Protein AF-A0A9Q5QXA9-F1 (afdb_monomer)

InterPro domains:
  IPR038717 Tc1-like transposase, DDE domain [PF13358] (40-82)

Sequence (118 aa):
MQQCSIQADLDMLELSPAGGEIDLKYLDESGFCIKLWSKWESQNLYVFFLPKYCSEMNPIELEWKHLKKDELSGKMFEDELELAYAVMDGVNARGKRNKHSTEHMKFNNSCLSQPFVT

Mean predicted aligned error: 14.98 Å

Solvent-accessible surface area (backbone atoms only — not comparable to full-atom values): 8124 Å² total; per-residue (Å²): 144,84,77,77,65,68,63,63,61,59,66,72,65,79,73,82,74,99,59,98,75,78,80,91,69,83,92,56,95,81,61,75,64,65,77,49,44,67,61,35,47,76,69,76,46,83,88,82,85,73,64,89,92,46,60,87,76,40,69,64,58,57,52,53,52,47,45,48,62,76,57,46,58,92,66,85,66,95,48,70,67,56,44,50,51,50,51,53,50,32,53,46,54,51,22,58,75,71,74,43,90,75,80,88,82,80,82,81,79,83,73,84,76,72,80,86,82,129

pLDDT: mean 70.71, std 20.97, range [36.5, 95.06]

Foldseek 3Di:
DPPPPVVVVVVVPPDDDPDPADPPDDPDPPCPCPVCVVVQVVVVHDDDDDPPPVVVPVVVVVVVVCLCPPQVPPDDDPDPVRVVVSSVVSVVVVCVVVVHDDDDDDRDPPPPDDDPDD

Organism: NCBI:txid1170768

Secondary structure (DSSP, 8-state):
--SSSHHHHHGGG---------------TT-TTHHHHHHHHHTT--PPPPPTT-GGG-HHHHHHHHIIIIISTT---SSHHHHHHHHHHHHHHHHHHTT------PPP-TT-------

Structure (mmCIF, N/CA/C/O backbone):
data_AF-A0A9Q5QXA9-F1
#
_entry.id   AF-A0A9Q5QXA9-F1
#
loop_
_atom_site.group_PDB
_atom_site.id
_atom_site.type_symbol
_atom_site.label_atom_id
_atom_site.label_alt_id
_atom_site.label_comp_id
_atom_site.label_asym_id
_atom_site.label_entity_id
_atom_site.label_seq_id
_atom_site.pdbx_PDB_ins_code
_atom_site.Cartn_x
_atom_site.Cartn_y
_atom_site.Cartn_z
_atom_site.occupancy
_atom_site.B_iso_or_equiv
_atom_site.auth_seq_id
_atom_site.auth_comp_id
_atom_site.auth_asym_id
_atom_site.auth_atom_id
_atom_site.pdbx_PDB_model_num
ATOM 1 N N . MET A 1 1 ? -12.824 12.290 51.352 1.00 45.56 1 MET A N 1
ATOM 2 C CA . MET A 1 1 ? -11.590 12.820 50.731 1.00 45.56 1 MET A CA 1
ATOM 3 C C . MET A 1 1 ? -11.181 11.980 49.518 1.00 45.56 1 MET A C 1
ATOM 5 O O . MET A 1 1 ? -10.172 11.303 49.592 1.00 45.56 1 MET A O 1
ATOM 9 N N . GLN A 1 2 ? -11.938 12.006 48.414 1.00 40.84 2 GLN A N 1
ATOM 10 C CA . GLN A 1 2 ? -11.487 11.487 47.103 1.00 40.84 2 GLN A CA 1
ATOM 11 C C . GLN A 1 2 ? -12.216 12.217 45.952 1.00 40.84 2 GLN A C 1
ATOM 13 O O . GLN A 1 2 ? -12.761 11.601 45.050 1.00 40.84 2 GLN A O 1
ATOM 18 N N . GLN A 1 3 ? -12.280 13.552 46.008 1.00 42.97 3 GLN A N 1
ATOM 19 C CA . GLN A 1 3 ? -12.712 14.390 44.872 1.00 42.97 3 GLN A CA 1
ATOM 20 C C . GLN A 1 3 ? -11.570 15.258 44.312 1.00 42.97 3 GLN A C 1
ATOM 22 O O . GLN A 1 3 ? -11.775 15.986 43.353 1.00 42.97 3 GLN A O 1
ATOM 27 N N . CYS A 1 4 ? -10.355 15.155 44.867 1.00 46.62 4 CYS A N 1
ATOM 28 C CA . CYS A 1 4 ? -9.217 16.001 44.482 1.00 46.62 4 CYS A CA 1
ATOM 29 C C . CYS A 1 4 ? -8.274 15.368 43.438 1.00 46.62 4 CYS A C 1
ATOM 31 O O . CYS A 1 4 ? -7.298 16.002 43.063 1.00 46.62 4 CYS A O 1
ATOM 33 N N . SER A 1 5 ? -8.529 14.138 42.971 1.00 42.84 5 SER A N 1
ATOM 34 C CA . SER A 1 5 ? -7.653 13.491 41.973 1.00 42.84 5 SER A CA 1
ATOM 35 C C . SER A 1 5 ? -8.162 13.584 40.537 1.00 42.84 5 SER A C 1
ATOM 37 O O . SER A 1 5 ? -7.351 13.550 39.630 1.00 42.84 5 SER A O 1
ATOM 39 N N . ILE A 1 6 ? -9.464 13.781 40.308 1.00 44.25 6 ILE A N 1
ATOM 40 C CA . ILE A 1 6 ? -10.023 13.804 38.940 1.00 44.25 6 ILE A CA 1
ATOM 41 C C . ILE A 1 6 ? -9.738 15.147 38.239 1.00 44.25 6 ILE A C 1
ATOM 43 O O . ILE A 1 6 ? -9.655 15.214 37.019 1.00 44.25 6 ILE A O 1
ATOM 47 N N . GLN A 1 7 ? -9.548 16.228 39.004 1.00 40.81 7 GLN A N 1
ATOM 48 C CA . GLN A 1 7 ? -9.340 17.564 38.440 1.00 40.81 7 GLN A CA 1
ATOM 49 C C . GLN A 1 7 ? -7.895 17.804 37.974 1.00 40.81 7 GLN A C 1
ATOM 51 O O . GLN A 1 7 ? -7.689 18.578 37.049 1.00 40.81 7 GLN A O 1
ATOM 56 N N . ALA A 1 8 ? -6.912 17.104 38.551 1.00 43.22 8 ALA A N 1
ATOM 57 C CA . ALA A 1 8 ? -5.519 17.182 38.106 1.00 43.22 8 ALA A CA 1
ATOM 58 C C . ALA A 1 8 ? -5.270 16.393 36.804 1.00 43.22 8 ALA A C 1
ATOM 60 O O . ALA A 1 8 ? -4.366 16.733 36.047 1.00 43.22 8 ALA A O 1
ATOM 61 N N . ASP A 1 9 ? -6.109 15.393 36.512 1.00 43.06 9 ASP A N 1
ATOM 62 C CA . ASP A 1 9 ? -6.070 14.637 35.253 1.00 43.06 9 ASP A CA 1
ATOM 63 C C . ASP A 1 9 ? -6.644 15.444 34.069 1.00 43.06 9 ASP A C 1
ATOM 65 O O . ASP A 1 9 ? -6.298 15.186 32.918 1.00 43.06 9 ASP A O 1
ATOM 69 N N . LEU A 1 10 ? -7.486 16.452 34.338 1.00 46.44 10 LEU A N 1
ATOM 70 C CA . LEU A 1 10 ? -8.039 17.353 33.317 1.00 46.44 10 LEU A CA 1
ATOM 71 C C . LEU A 1 10 ? -7.037 18.416 32.850 1.00 46.44 10 LEU A C 1
ATOM 73 O O . LEU A 1 10 ? -7.083 18.820 31.691 1.00 46.44 10 LEU A O 1
ATOM 77 N N . ASP A 1 11 ? -6.098 18.811 33.709 1.00 41.22 11 ASP A N 1
ATOM 78 C CA . ASP A 1 11 ? -5.060 19.791 33.366 1.00 41.22 11 ASP A CA 1
ATOM 79 C C . ASP A 1 11 ? -3.865 19.139 32.636 1.00 41.22 11 ASP A C 1
ATOM 81 O O . ASP A 1 11 ? -3.022 19.825 32.063 1.00 41.22 11 ASP A O 1
ATOM 85 N N . MET A 1 12 ? -3.832 17.801 32.554 1.00 38.94 12 MET A N 1
ATOM 86 C CA . MET A 1 12 ? -2.915 17.032 31.698 1.00 38.94 12 MET A CA 1
ATOM 87 C C . MET A 1 12 ? -3.465 16.827 30.268 1.00 38.94 12 MET A C 1
ATOM 89 O O . MET A 1 12 ? -3.046 15.918 29.553 1.00 38.94 12 MET A O 1
ATOM 93 N N . LEU A 1 13 ? -4.430 17.648 29.842 1.00 44.34 13 LEU A N 1
ATOM 94 C CA . LEU A 1 13 ? -4.955 17.681 28.470 1.00 44.34 13 LEU A CA 1
ATOM 95 C C . LEU A 1 13 ? -4.505 18.920 27.681 1.00 44.34 13 LEU A C 1
ATOM 97 O O . LEU A 1 13 ? -4.820 19.038 26.497 1.00 44.34 13 LEU A O 1
ATOM 101 N N . GLU A 1 14 ? -3.709 19.811 28.276 1.00 50.09 14 GLU A N 1
ATOM 102 C CA . GLU A 1 14 ? -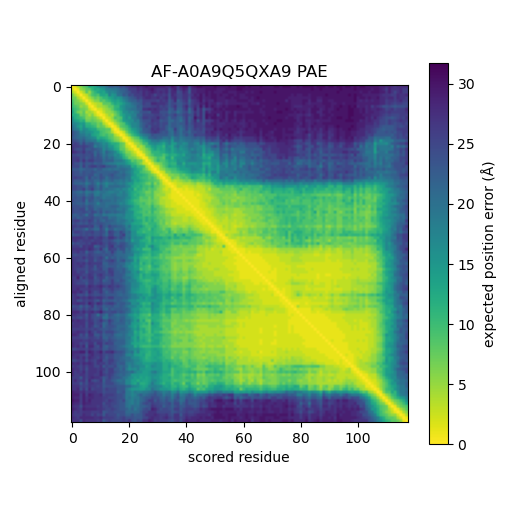3.004 20.854 27.533 1.00 50.09 14 GLU A CA 1
ATOM 103 C C . GLU A 1 14 ? -1.616 20.364 27.130 1.00 50.09 14 GLU A C 1
ATOM 105 O O . GLU A 1 14 ? -0.640 20.562 27.841 1.00 50.09 14 GLU A O 1
ATOM 110 N N . LEU A 1 15 ? -1.551 19.685 25.985 1.00 42.06 15 LEU A N 1
ATOM 111 C CA . LEU A 1 15 ? -0.491 19.809 24.978 1.00 42.06 15 LEU A CA 1
ATOM 112 C C . LEU A 1 15 ? -0.842 18.857 23.831 1.00 42.06 15 LEU A C 1
ATOM 114 O O . LEU A 1 15 ? -0.413 17.708 23.762 1.00 42.06 15 LEU A O 1
ATOM 118 N N . SER A 1 16 ? -1.664 19.364 22.917 1.00 42.44 16 SER A N 1
ATOM 119 C CA . SER A 1 16 ? -1.766 18.823 21.565 1.00 42.44 16 SER A CA 1
ATOM 120 C C . SER A 1 16 ? -0.385 18.845 20.904 1.00 42.44 16 SER A C 1
ATOM 122 O O . SER A 1 16 ? 0.291 19.876 20.936 1.00 42.44 16 SER A O 1
ATOM 124 N N . PRO A 1 17 ? -0.018 17.786 20.175 1.00 43.38 17 PRO A N 1
ATOM 125 C CA . PRO A 1 17 ? 0.575 17.989 18.877 1.00 43.38 17 PRO A CA 1
ATOM 126 C C . PRO A 1 17 ? -0.449 17.571 17.830 1.00 43.38 17 PRO A C 1
ATOM 128 O O . PRO A 1 17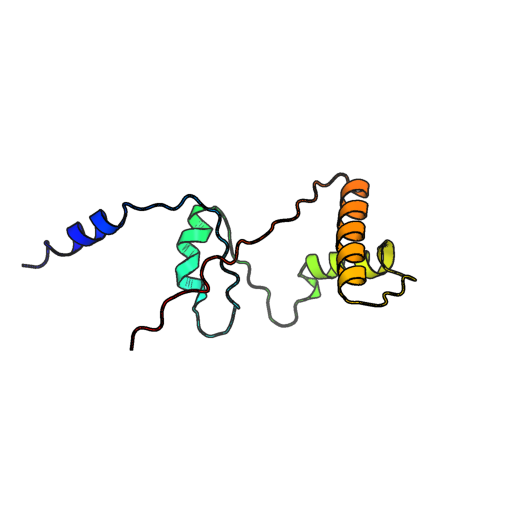 ? -0.766 16.395 17.642 1.00 43.38 17 PRO A O 1
ATOM 131 N N . ALA A 1 18 ? -0.928 18.586 17.116 1.00 44.97 18 ALA A N 1
ATOM 132 C CA . ALA A 1 18 ? -1.607 18.505 15.836 1.00 44.97 18 ALA A CA 1
ATOM 133 C C . ALA A 1 18 ? -0.645 17.983 14.751 1.00 44.97 18 ALA A C 1
ATOM 135 O O . ALA A 1 18 ? -0.300 18.682 13.802 1.00 44.97 18 ALA A O 1
ATOM 136 N N . GLY A 1 19 ? -0.182 16.747 14.910 1.00 45.22 19 GLY A N 1
ATOM 137 C CA . GLY A 1 19 ? 0.566 16.006 13.909 1.00 45.22 19 GLY A CA 1
ATOM 138 C C . GLY A 1 19 ? -0.143 14.683 13.686 1.00 45.22 19 GLY A C 1
ATOM 139 O O . GLY A 1 19 ? -0.306 13.909 14.627 1.00 45.22 19 GLY A O 1
ATOM 140 N N . GLY A 1 20 ? -0.600 14.437 12.458 1.00 48.91 20 GLY A N 1
ATOM 141 C CA . GLY A 1 20 ? -1.143 13.153 12.009 1.00 48.91 20 GLY A CA 1
ATOM 142 C C . GLY A 1 20 ? -0.075 12.059 12.037 1.00 48.91 20 GLY A C 1
ATOM 143 O O . GLY A 1 20 ? 0.402 11.609 11.004 1.00 48.91 20 GLY A O 1
ATOM 144 N N . GLU A 1 21 ? 0.332 11.674 13.240 1.00 42.72 21 GLU A N 1
ATOM 145 C CA . GLU A 1 21 ? 1.289 10.622 13.533 1.00 42.72 21 GLU A CA 1
ATOM 146 C C . GLU A 1 21 ? 0.531 9.295 13.629 1.00 42.72 21 GLU A C 1
ATOM 148 O O . GLU A 1 21 ? -0.257 9.071 14.563 1.00 42.72 21 GLU A O 1
ATOM 153 N N . ILE A 1 22 ? 0.743 8.442 12.625 1.00 45.19 22 ILE A N 1
ATOM 154 C CA . ILE A 1 22 ? 0.315 7.044 12.618 1.00 45.19 22 ILE A CA 1
ATOM 155 C C . ILE A 1 22 ? 1.499 6.215 13.112 1.00 45.19 22 ILE A C 1
ATOM 157 O O . 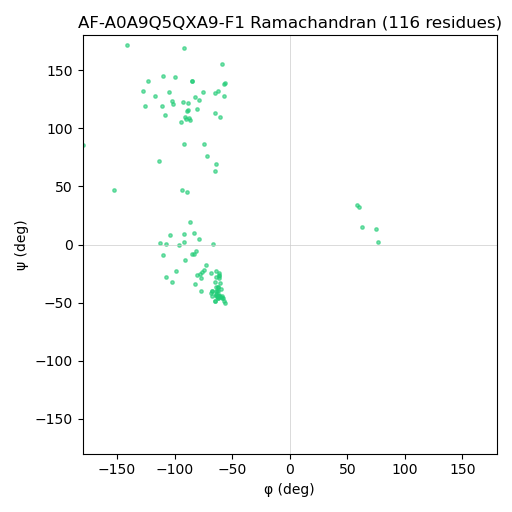ILE A 1 22 ? 2.470 6.001 12.391 1.00 45.19 22 ILE A O 1
ATOM 161 N N . ASP A 1 23 ? 1.399 5.748 14.352 1.00 44.53 23 ASP A N 1
ATOM 162 C CA . ASP A 1 23 ? 2.266 4.707 14.892 1.00 44.53 23 ASP A CA 1
ATOM 163 C C . ASP A 1 23 ? 2.014 3.395 14.128 1.00 44.53 23 ASP A C 1
ATOM 165 O O . ASP A 1 23 ? 0.945 2.790 14.261 1.00 44.53 23 ASP A O 1
ATOM 169 N N . LEU A 1 24 ? 2.997 2.912 13.364 1.00 41.72 24 LEU A N 1
ATOM 170 C CA . LEU A 1 24 ? 2.994 1.543 12.838 1.00 41.72 24 LEU A CA 1
ATOM 171 C C . LEU A 1 24 ? 3.316 0.573 13.981 1.00 41.72 24 LEU A C 1
ATOM 173 O O . LEU A 1 24 ? 4.466 0.220 14.235 1.00 41.72 24 LEU A O 1
ATOM 177 N N . LYS A 1 25 ? 2.272 0.170 14.704 1.00 46.16 25 LYS A N 1
ATOM 178 C CA . LYS A 1 25 ? 2.331 -0.854 15.750 1.00 46.16 25 LYS A CA 1
ATOM 179 C C . LYS A 1 25 ? 1.763 -2.158 15.200 1.00 46.16 25 LYS A C 1
ATOM 181 O O . LYS A 1 25 ? 0.639 -2.185 14.704 1.00 46.16 25 LYS A O 1
ATOM 186 N N . TYR A 1 26 ? 2.570 -3.217 15.252 1.00 41.44 26 TYR A N 1
ATOM 187 C CA . TYR A 1 26 ? 2.178 -4.557 14.824 1.00 41.44 26 TYR A CA 1
ATOM 188 C C . TYR A 1 26 ? 0.932 -5.001 15.603 1.00 41.44 26 TYR A C 1
ATOM 190 O O . TYR A 1 26 ? 0.904 -4.931 16.830 1.00 41.44 26 TYR A O 1
ATOM 198 N N . LEU A 1 27 ? -0.096 -5.440 14.874 1.00 46.81 27 LEU A N 1
ATOM 199 C CA . LEU A 1 27 ? -1.273 -6.119 15.416 1.00 46.81 27 LEU A CA 1
ATOM 200 C C . LEU A 1 27 ? -0.851 -7.531 15.845 1.00 46.81 27 LEU A C 1
ATOM 202 O O . LEU A 1 27 ? -1.073 -8.496 15.118 1.00 46.81 27 LEU A O 1
ATOM 206 N N . ASP A 1 28 ? -0.171 -7.649 16.980 1.00 52.25 28 ASP A N 1
ATOM 207 C CA . ASP A 1 28 ? 0.043 -8.938 17.627 1.00 52.25 28 ASP A CA 1
ATOM 208 C C . ASP A 1 28 ? -1.072 -9.219 18.650 1.00 52.25 28 ASP A C 1
ATOM 210 O O . ASP A 1 28 ? -1.901 -8.367 18.985 1.00 52.25 28 ASP A O 1
ATOM 214 N N . GLU A 1 29 ? -1.115 -10.454 19.146 1.00 52.31 29 GLU A N 1
ATOM 215 C CA . GLU A 1 29 ? -2.119 -10.908 20.116 1.00 52.31 29 GLU A CA 1
ATOM 216 C C . GLU A 1 29 ? -1.990 -10.207 21.491 1.00 52.31 29 GLU A C 1
ATOM 218 O O . GLU A 1 29 ? -2.783 -10.473 22.392 1.00 52.31 29 GLU A O 1
ATOM 223 N N . SER A 1 30 ? -1.025 -9.290 21.670 1.00 55.69 30 SER A N 1
ATOM 224 C CA . SER A 1 30 ? -0.705 -8.657 22.959 1.00 55.69 30 SER A CA 1
ATOM 225 C C . SER A 1 30 ? -1.617 -7.480 23.342 1.00 55.69 30 SER A C 1
ATOM 227 O O . SER A 1 30 ? -1.523 -6.959 24.454 1.00 55.69 30 SER A O 1
ATOM 229 N N . GLY A 1 31 ? -2.535 -7.056 22.463 1.00 52.28 31 GLY A N 1
ATOM 230 C CA . GLY A 1 31 ? -3.562 -6.056 22.794 1.00 52.28 31 GLY A CA 1
ATOM 231 C C . GLY A 1 31 ? -3.057 -4.608 22.895 1.00 52.28 31 GLY A C 1
ATOM 232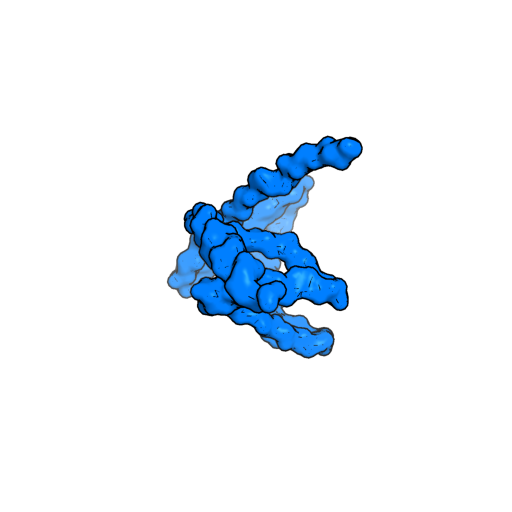 O O . GLY A 1 31 ? -3.782 -3.729 23.366 1.00 52.28 31 GLY A O 1
ATOM 233 N N . PHE A 1 32 ? -1.841 -4.319 22.421 1.00 52.12 32 PHE A N 1
ATOM 234 C CA . PHE A 1 32 ? -1.231 -2.984 22.479 1.00 52.12 32 PHE A CA 1
ATOM 235 C C . PHE A 1 32 ? -2.016 -1.904 21.700 1.00 52.12 32 PHE A C 1
ATOM 237 O O . PHE A 1 32 ? -1.978 -0.722 22.053 1.00 52.12 32 PHE A O 1
ATOM 244 N N . CYS A 1 33 ? -2.800 -2.297 20.689 1.00 53.94 33 CYS A N 1
ATOM 245 C CA . CYS A 1 33 ? -3.558 -1.390 19.819 1.00 53.94 33 CYS A CA 1
ATOM 246 C C . CYS A 1 33 ? -4.790 -0.739 20.478 1.00 53.94 33 CYS A C 1
ATOM 248 O O . CYS A 1 33 ? -5.253 0.291 19.992 1.00 53.94 33 CYS A O 1
ATOM 250 N N . ILE A 1 34 ? -5.293 -1.267 21.603 1.00 59.31 34 ILE A N 1
ATOM 251 C CA . ILE A 1 34 ? -6.512 -0.750 22.262 1.00 59.31 34 ILE A CA 1
ATOM 252 C C . ILE A 1 34 ? -6.338 0.716 22.688 1.00 59.31 34 ILE A C 1
ATOM 254 O O . ILE A 1 34 ? -7.275 1.506 22.617 1.00 59.31 34 ILE A O 1
ATOM 258 N N . LYS A 1 35 ? -5.118 1.111 23.073 1.00 64.81 35 LYS A N 1
ATOM 259 C CA . LYS A 1 35 ? -4.814 2.485 23.505 1.00 64.81 35 LYS A CA 1
ATOM 260 C C . LYS A 1 35 ? -4.897 3.512 22.371 1.00 64.81 35 LYS A C 1
ATOM 262 O O . LYS A 1 35 ? -5.111 4.688 22.641 1.00 64.81 35 LYS A O 1
ATOM 267 N N . LEU A 1 36 ? -4.721 3.088 21.118 1.00 71.62 36 LEU A N 1
ATOM 268 C CA . LEU A 1 36 ? -4.790 3.973 19.953 1.00 71.62 36 LEU A CA 1
ATOM 269 C C . LEU A 1 36 ? -6.194 4.066 19.358 1.00 71.62 36 LEU A C 1
ATOM 271 O O . LEU A 1 36 ? -6.448 4.990 18.587 1.00 71.62 36 LEU A O 1
ATOM 275 N N . TRP A 1 37 ? -7.116 3.175 19.742 1.00 74.75 37 TRP A N 1
ATOM 276 C CA . TRP A 1 37 ? -8.471 3.187 19.194 1.00 74.75 37 TRP A CA 1
ATOM 277 C C . TRP A 1 37 ? -9.184 4.505 19.426 1.00 74.75 37 TRP A C 1
ATOM 279 O O . TRP A 1 37 ? -9.717 5.052 18.472 1.00 74.75 37 TRP A O 1
ATOM 289 N N . SER A 1 38 ? -9.127 5.066 20.634 1.00 76.81 38 SER A N 1
ATOM 290 C CA . SER A 1 38 ? -9.780 6.351 20.911 1.00 76.81 38 SER A CA 1
ATOM 291 C C . SER A 1 38 ? -9.201 7.489 20.062 1.00 76.81 38 SER A C 1
ATOM 293 O O . SER A 1 38 ? -9.945 8.346 19.589 1.00 76.81 38 SER A O 1
ATOM 295 N N . LYS A 1 39 ? -7.883 7.474 19.800 1.00 81.19 39 LYS A N 1
ATOM 296 C CA . LYS A 1 39 ? -7.237 8.443 18.900 1.00 81.19 39 LYS A CA 1
ATOM 297 C C . LYS A 1 39 ? -7.756 8.268 17.468 1.00 81.19 39 LYS A C 1
ATOM 299 O O . LYS A 1 39 ? -8.152 9.251 16.851 1.00 81.19 39 LYS A O 1
ATOM 304 N N . TRP A 1 40 ? -7.787 7.042 16.949 1.00 82.44 40 TRP A N 1
ATOM 305 C CA . TRP A 1 40 ? -8.231 6.751 15.580 1.00 82.44 40 TRP A CA 1
ATOM 306 C C . TRP A 1 40 ? -9.728 6.992 15.376 1.00 82.44 40 TRP A C 1
ATOM 308 O O . TRP A 1 40 ? -10.110 7.618 14.393 1.00 82.44 40 TRP A O 1
ATOM 318 N N . GLU A 1 41 ? -10.565 6.604 16.333 1.00 82.00 41 GLU A N 1
ATOM 319 C CA . GLU A 1 41 ? -12.008 6.837 16.298 1.00 82.00 41 GLU A CA 1
ATOM 320 C C . GLU A 1 41 ? -12.332 8.337 16.282 1.00 82.00 41 GLU A C 1
ATOM 322 O O . GLU A 1 41 ? -13.166 8.772 15.492 1.00 82.00 41 GLU A O 1
ATOM 327 N N . SER A 1 42 ? -11.603 9.163 17.049 1.00 84.50 42 SER A N 1
ATOM 328 C CA . SER A 1 42 ? -11.752 10.628 16.973 1.00 84.50 42 SER A CA 1
ATOM 329 C C . SER A 1 42 ? -11.346 11.216 15.613 1.00 84.50 42 SER A C 1
ATOM 331 O O . SER A 1 42 ? -11.821 12.282 15.228 1.00 84.50 42 SER A O 1
ATOM 333 N N . GLN A 1 43 ? -10.501 10.503 14.863 1.00 83.69 43 GLN A N 1
ATOM 334 C CA . GLN A 1 43 ? -10.114 10.819 13.485 1.00 83.69 43 GLN A CA 1
ATOM 335 C C . GLN A 1 43 ? -11.010 10.123 12.446 1.00 83.69 43 GLN A C 1
ATOM 337 O O . GLN A 1 43 ? -10.707 10.164 11.255 1.00 83.69 43 GLN A O 1
ATOM 342 N N . ASN A 1 44 ? -12.112 9.499 12.878 1.00 83.56 44 ASN A N 1
ATOM 343 C CA . ASN A 1 44 ? -13.044 8.755 12.032 1.00 83.56 44 ASN A CA 1
ATOM 344 C C . ASN A 1 44 ? -12.390 7.569 11.283 1.00 83.56 44 ASN A C 1
ATOM 346 O O . ASN A 1 44 ? -12.776 7.232 10.162 1.00 83.56 44 ASN A O 1
ATOM 350 N N . LEU A 1 45 ? -11.378 6.946 11.897 1.00 80.50 45 LEU A N 1
ATOM 351 C CA . LEU A 1 45 ? -10.682 5.754 11.411 1.00 80.50 45 LEU A CA 1
ATOM 352 C C . LEU A 1 45 ? -11.124 4.521 12.203 1.00 80.50 45 LEU A C 1
ATOM 354 O O . LEU A 1 45 ? -11.094 4.510 13.434 1.00 80.50 45 LEU A O 1
ATOM 358 N N . TYR A 1 46 ? -11.463 3.451 11.485 1.00 77.44 46 TYR A N 1
ATOM 359 C CA . TYR A 1 46 ? -11.950 2.200 12.065 1.00 77.44 46 TYR A CA 1
ATOM 360 C C . TYR A 1 46 ? -11.084 1.019 11.634 1.00 77.44 46 TYR A C 1
ATOM 362 O O . TYR A 1 46 ? -10.659 0.925 10.482 1.00 77.44 46 TYR A O 1
ATOM 370 N N . VAL A 1 47 ? -10.843 0.095 12.566 1.00 76.25 47 VAL A N 1
ATOM 371 C CA . VAL A 1 47 ? -10.096 -1.141 12.304 1.00 76.25 47 VAL A CA 1
ATOM 372 C C . VAL A 1 47 ? -11.081 -2.246 11.945 1.00 76.25 47 VAL A C 1
ATOM 374 O O . VAL A 1 47 ? -11.958 -2.582 12.738 1.00 76.25 47 VAL A O 1
ATOM 377 N N . PHE A 1 48 ? -10.910 -2.835 10.764 1.00 77.12 48 PHE A N 1
ATOM 378 C CA . PHE A 1 48 ? -11.689 -3.985 10.318 1.00 77.12 48 PHE A CA 1
ATOM 379 C C . PHE A 1 48 ? -10.865 -5.261 10.479 1.00 77.12 48 PHE A C 1
ATOM 381 O O . PHE A 1 48 ? -9.795 -5.397 9.888 1.00 77.12 48 PHE A O 1
ATOM 388 N N . PHE A 1 49 ? -11.371 -6.208 11.269 1.00 79.31 49 PHE A N 1
ATOM 389 C CA . PHE A 1 49 ? -10.751 -7.521 11.419 1.00 79.31 49 PHE A CA 1
ATOM 390 C C . PHE A 1 49 ? -11.288 -8.474 10.357 1.00 79.31 49 PHE A C 1
ATOM 392 O O . PHE A 1 49 ? -12.491 -8.732 10.292 1.00 79.31 49 PHE A O 1
ATOM 399 N N . LEU A 1 50 ? -10.389 -9.018 9.540 1.00 76.94 50 LEU A N 1
ATOM 400 C CA . LEU A 1 50 ? -10.729 -10.088 8.611 1.00 76.94 50 LEU A CA 1
ATOM 401 C C . LEU A 1 50 ? -10.646 -11.447 9.325 1.00 76.94 50 LEU A C 1
ATOM 403 O O . LEU A 1 50 ? -9.722 -11.661 10.117 1.00 76.94 50 LEU A O 1
ATOM 407 N N . PRO A 1 51 ? -11.575 -12.385 9.056 1.00 79.81 51 PRO A N 1
ATOM 408 C CA . PRO A 1 51 ? -11.467 -13.746 9.567 1.00 79.81 51 PRO A CA 1
ATOM 409 C C . PRO A 1 51 ? -10.174 -14.423 9.092 1.00 79.81 51 PRO A C 1
ATOM 411 O O . PRO A 1 51 ? -9.604 -14.075 8.051 1.00 79.81 51 PRO A O 1
ATOM 414 N N . LYS A 1 52 ? -9.709 -15.421 9.852 1.00 81.44 52 LYS A N 1
ATOM 415 C CA . LYS A 1 52 ? -8.501 -16.177 9.496 1.00 81.44 52 LYS A CA 1
ATOM 416 C C . LYS A 1 52 ? -8.640 -16.779 8.095 1.00 81.44 52 LYS A C 1
ATOM 418 O O . LYS A 1 52 ? -9.691 -17.308 7.749 1.00 81.44 52 LYS A O 1
ATOM 423 N N . TYR A 1 53 ? -7.551 -16.725 7.329 1.00 76.06 53 TYR A N 1
ATOM 424 C CA . TYR A 1 53 ? -7.449 -17.266 5.967 1.00 76.06 53 TYR A CA 1
ATOM 425 C C . TYR A 1 53 ? -8.387 -16.620 4.925 1.00 76.06 53 TYR A C 1
ATOM 427 O O . TYR A 1 53 ? -8.518 -17.145 3.826 1.00 76.06 53 TYR A O 1
ATOM 435 N N . CYS A 1 54 ? -8.984 -15.456 5.212 1.00 79.38 54 CYS A N 1
ATOM 436 C CA . CYS A 1 54 ? -9.800 -14.696 4.256 1.00 79.38 54 CYS A CA 1
ATOM 437 C C . CYS A 1 54 ? -8.992 -13.622 3.504 1.00 79.38 54 CYS A C 1
ATOM 439 O O . CYS A 1 54 ? -9.437 -12.481 3.382 1.00 79.38 54 CYS A O 1
ATOM 441 N N . SER A 1 55 ? -7.806 -13.966 2.990 1.00 78.06 55 SER A N 1
ATOM 442 C CA . SER A 1 55 ? -6.990 -13.033 2.190 1.00 78.06 55 SER A CA 1
ATOM 443 C C . SER A 1 55 ? -7.699 -12.586 0.907 1.00 78.06 55 SER A C 1
ATOM 445 O O . SER A 1 55 ? -7.519 -11.455 0.473 1.00 78.06 55 SER A O 1
ATOM 447 N N . GLU A 1 56 ? -8.579 -13.420 0.348 1.00 77.38 56 GLU A N 1
ATOM 448 C CA . GLU A 1 56 ? -9.401 -13.097 -0.829 1.00 77.38 56 GLU A CA 1
ATOM 449 C C . GLU A 1 56 ? -10.346 -11.906 -0.605 1.00 77.38 56 GLU A C 1
ATOM 451 O O . GLU A 1 56 ? -10.693 -11.204 -1.552 1.00 77.38 56 GLU A O 1
ATOM 456 N N . MET A 1 57 ? -10.738 -11.656 0.648 1.00 82.19 57 MET A N 1
ATOM 457 C CA . MET A 1 57 ? -11.593 -10.527 1.023 1.00 82.19 57 MET A CA 1
ATOM 458 C C . MET A 1 57 ? -10.805 -9.236 1.250 1.00 82.19 57 MET A C 1
ATOM 460 O O . MET A 1 57 ? -11.419 -8.189 1.437 1.00 82.19 57 MET A O 1
ATOM 464 N N . ASN A 1 58 ? -9.470 -9.291 1.256 1.00 85.50 58 ASN A N 1
ATOM 465 C CA . ASN A 1 58 ? -8.620 -8.122 1.413 1.00 85.50 58 ASN A CA 1
ATOM 466 C C . ASN A 1 58 ? -8.360 -7.474 0.039 1.00 85.50 58 ASN A C 1
ATOM 468 O O . ASN A 1 58 ? -7.568 -8.010 -0.742 1.00 85.50 58 ASN A O 1
ATOM 472 N N . PRO A 1 59 ? -8.963 -6.313 -0.285 1.00 85.44 59 PRO A N 1
ATOM 473 C CA . PRO A 1 59 ? -8.8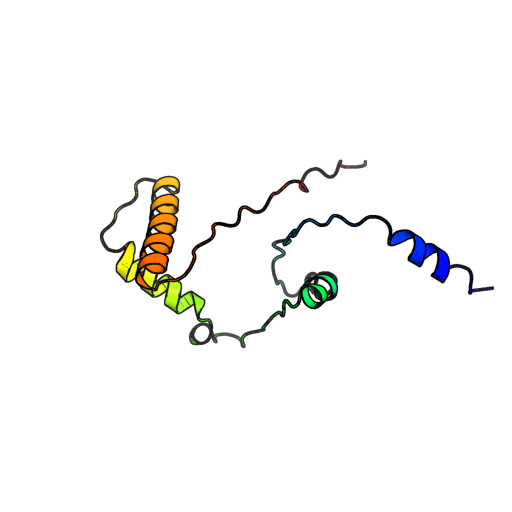74 -5.743 -1.630 1.00 85.44 59 PRO A CA 1
ATOM 474 C C . PRO A 1 59 ? -7.439 -5.413 -2.060 1.00 85.44 59 PRO A C 1
ATOM 476 O O . PRO A 1 59 ? -7.134 -5.451 -3.251 1.00 85.44 59 PRO A O 1
ATOM 479 N N . ILE A 1 60 ? -6.537 -5.139 -1.109 1.00 88.12 60 ILE A N 1
ATOM 480 C CA . ILE A 1 60 ? -5.140 -4.799 -1.411 1.00 88.12 60 ILE A CA 1
ATOM 481 C C . ILE A 1 60 ? -4.384 -5.959 -2.079 1.00 88.12 60 ILE A C 1
ATOM 483 O O . ILE A 1 60 ? -3.485 -5.719 -2.880 1.00 88.12 60 ILE A O 1
ATOM 487 N N . GLU A 1 61 ? -4.764 -7.213 -1.815 1.00 89.44 61 GLU A N 1
ATOM 488 C CA . GLU A 1 61 ? -4.133 -8.391 -2.428 1.00 89.44 61 GLU A CA 1
ATOM 489 C C . GLU A 1 61 ? -4.338 -8.394 -3.946 1.00 89.44 61 GLU A C 1
ATOM 491 O O . GLU A 1 61 ? -3.427 -8.687 -4.730 1.00 89.44 61 GLU A O 1
ATOM 496 N N . LEU A 1 62 ? -5.540 -8.002 -4.375 1.00 88.50 62 LEU A N 1
ATOM 497 C CA . LEU A 1 62 ? -5.875 -7.868 -5.783 1.00 88.50 62 LEU A CA 1
ATOM 498 C C . LEU A 1 62 ? -5.099 -6.713 -6.427 1.00 88.50 62 LEU A C 1
ATOM 500 O O . LEU A 1 62 ? -4.596 -6.850 -7.544 1.00 88.50 62 LEU A O 1
ATOM 504 N N . GLU A 1 63 ? -4.947 -5.600 -5.715 1.00 90.56 63 GLU A N 1
ATOM 505 C CA . GLU A 1 63 ? -4.177 -4.446 -6.182 1.00 90.56 63 GLU A CA 1
ATOM 506 C C . GLU A 1 63 ? -2.698 -4.801 -6.388 1.00 90.56 63 GLU A C 1
ATOM 508 O O . GLU A 1 63 ? -2.139 -4.515 -7.449 1.00 90.56 63 GLU A O 1
ATOM 513 N N . TRP A 1 64 ? -2.086 -5.524 -5.446 1.00 91.94 64 TRP A N 1
ATOM 514 C CA . TRP A 1 64 ? -0.715 -6.023 -5.580 1.00 91.94 64 TRP A CA 1
ATOM 515 C C . TRP A 1 64 ? -0.552 -7.029 -6.717 1.00 91.94 64 TRP A C 1
ATOM 517 O O . TRP A 1 64 ? 0.475 -7.039 -7.403 1.00 91.94 64 TRP A O 1
ATOM 527 N N . LYS A 1 65 ? -1.552 -7.887 -6.940 1.00 91.94 65 LYS A N 1
ATOM 528 C CA . LYS A 1 65 ? -1.553 -8.823 -8.068 1.00 91.94 65 LYS A CA 1
ATOM 529 C C . LYS A 1 65 ? -1.542 -8.078 -9.403 1.00 91.94 65 LYS A C 1
ATOM 531 O O . LYS A 1 65 ? -0.742 -8.427 -10.270 1.00 91.94 65 LYS A O 1
ATOM 536 N N . HIS A 1 66 ? -2.383 -7.056 -9.553 1.00 91.88 66 HIS A N 1
ATOM 537 C CA . HIS A 1 66 ? -2.405 -6.215 -10.750 1.00 91.88 66 HIS A CA 1
ATOM 538 C C . HIS A 1 66 ? -1.100 -5.441 -10.921 1.00 91.88 66 HIS A C 1
ATOM 540 O O . HIS A 1 66 ? -0.534 -5.453 -12.004 1.00 91.88 66 HIS A O 1
ATOM 546 N N . LEU A 1 67 ? -0.563 -4.846 -9.853 1.00 93.38 67 LEU A N 1
ATOM 547 C CA . LEU A 1 67 ? 0.694 -4.101 -9.926 1.00 93.38 67 LEU A CA 1
ATOM 548 C C . LEU A 1 67 ? 1.843 -4.975 -10.454 1.00 93.38 67 LEU A C 1
ATOM 550 O O . LEU A 1 67 ? 2.537 -4.597 -11.396 1.00 93.38 67 LEU A O 1
ATOM 554 N N . LYS A 1 68 ? 2.003 -6.183 -9.903 1.00 93.94 68 LYS A N 1
ATOM 555 C CA . LYS A 1 68 ? 3.044 -7.123 -10.345 1.00 93.94 68 LYS A CA 1
ATOM 556 C C . LYS A 1 68 ? 2.843 -7.586 -11.786 1.00 93.94 68 LYS A C 1
ATOM 558 O O . LYS A 1 68 ? 3.817 -7.732 -12.519 1.00 93.94 68 LYS A O 1
ATOM 563 N N . LYS A 1 69 ? 1.594 -7.848 -12.176 1.00 93.75 69 LYS A N 1
ATOM 564 C CA . LYS A 1 69 ? 1.262 -8.384 -13.499 1.00 93.75 69 LYS A CA 1
ATOM 565 C C . LYS A 1 69 ? 1.325 -7.331 -14.601 1.00 93.75 69 LYS A C 1
ATOM 567 O O . LYS A 1 69 ? 1.759 -7.659 -15.694 1.00 93.75 69 LYS A O 1
ATOM 572 N N . ASP A 1 70 ? 0.867 -6.119 -14.327 1.00 92.06 70 ASP A N 1
ATOM 573 C CA . ASP A 1 70 ? 0.615 -5.123 -15.366 1.00 92.06 70 ASP A CA 1
ATOM 574 C C . ASP A 1 70 ? 1.733 -4.070 -15.425 1.00 92.06 70 ASP A C 1
ATOM 576 O O . ASP A 1 70 ? 2.051 -3.583 -16.504 1.00 92.06 70 ASP A O 1
ATOM 580 N N . GLU A 1 71 ? 2.356 -3.732 -14.287 1.00 90.94 71 GLU A N 1
ATOM 581 C CA . GLU A 1 71 ? 3.334 -2.630 -14.204 1.00 90.94 71 GLU A CA 1
ATOM 582 C C . GLU A 1 71 ? 4.788 -3.102 -14.041 1.00 90.94 71 GLU A C 1
ATOM 584 O O . GLU A 1 71 ? 5.728 -2.407 -14.446 1.00 90.94 71 GLU A O 1
ATOM 589 N N . LEU A 1 72 ? 4.989 -4.275 -13.430 1.00 93.00 72 LEU A N 1
ATOM 590 C CA . LEU A 1 72 ? 6.319 -4.815 -13.116 1.00 93.00 72 LEU A CA 1
ATOM 591 C C . LEU A 1 72 ? 6.698 -6.042 -13.953 1.00 93.00 72 LEU A C 1
ATOM 593 O O . LEU A 1 72 ? 7.848 -6.477 -13.913 1.00 93.00 72 LEU A O 1
ATOM 597 N N . SER A 1 73 ? 5.765 -6.610 -14.720 1.00 92.25 73 SER A N 1
ATOM 598 C CA . SER A 1 73 ? 6.033 -7.823 -15.493 1.00 92.25 73 SER A CA 1
ATOM 599 C C . SER A 1 73 ? 7.129 -7.599 -16.530 1.00 92.25 73 SER A C 1
ATOM 601 O O . SER A 1 73 ? 7.068 -6.643 -17.302 1.00 92.25 73 SER A O 1
ATOM 603 N N . GLY A 1 74 ? 8.100 -8.510 -16.582 1.00 91.25 74 GLY A N 1
ATOM 604 C CA . GLY A 1 74 ? 9.191 -8.456 -17.556 1.00 91.25 74 GLY A CA 1
ATOM 605 C C . GLY A 1 74 ? 10.284 -7.433 -17.237 1.00 91.25 74 GLY A C 1
ATOM 606 O O . GLY A 1 74 ? 11.226 -7.320 -18.015 1.00 91.25 74 GLY A O 1
ATOM 607 N N . LYS A 1 75 ? 10.193 -6.716 -16.108 1.00 91.75 75 LYS A N 1
ATOM 608 C CA . LYS A 1 75 ? 11.299 -5.910 -15.582 1.00 91.75 75 LYS A CA 1
ATOM 609 C C . LYS A 1 75 ? 12.227 -6.789 -14.744 1.00 91.75 75 LYS A C 1
ATOM 611 O O . LYS A 1 75 ? 11.767 -7.666 -14.013 1.00 91.75 75 LYS A O 1
ATOM 616 N N . MET A 1 76 ? 13.524 -6.546 -14.868 1.00 94.00 76 MET A N 1
ATOM 617 C CA . MET A 1 76 ? 14.555 -7.083 -13.983 1.00 94.00 76 MET A CA 1
ATOM 618 C C . MET A 1 76 ? 15.103 -5.914 -13.170 1.00 94.00 76 MET A C 1
ATOM 620 O O . MET A 1 76 ? 15.141 -4.800 -13.685 1.00 94.00 76 MET A O 1
ATOM 624 N N . PHE A 1 77 ? 15.460 -6.168 -11.916 1.00 94.88 77 PHE A N 1
ATOM 625 C CA . PHE A 1 77 ? 15.951 -5.150 -10.993 1.00 94.88 77 PHE A CA 1
ATOM 626 C C . PHE A 1 77 ? 17.274 -5.631 -10.416 1.00 94.88 77 PHE A C 1
ATOM 628 O O . PHE A 1 77 ? 17.364 -6.786 -9.990 1.00 94.88 77 PHE A O 1
ATOM 635 N N . GLU A 1 78 ? 18.276 -4.761 -10.419 1.00 94.00 78 GLU A N 1
ATOM 636 C CA . GLU A 1 78 ? 19.614 -5.070 -9.909 1.00 94.00 78 GLU A CA 1
ATOM 637 C C . GLU A 1 78 ? 19.681 -4.919 -8.386 1.00 94.00 78 GLU A C 1
ATOM 639 O O . GLU A 1 78 ? 20.372 -5.679 -7.705 1.00 94.00 78 GLU A O 1
ATOM 644 N N . ASP A 1 79 ? 18.926 -3.966 -7.833 1.00 94.88 79 ASP A N 1
ATOM 645 C CA . ASP A 1 79 ? 18.880 -3.699 -6.401 1.00 94.88 79 ASP A CA 1
ATOM 646 C C . ASP A 1 79 ? 17.472 -3.340 -5.884 1.00 94.88 79 ASP A C 1
ATOM 648 O O . ASP A 1 79 ? 16.495 -3.187 -6.625 1.00 94.88 79 ASP A O 1
ATOM 652 N N . GLU A 1 80 ? 17.358 -3.256 -4.557 1.00 95.06 80 GLU A N 1
ATOM 653 C CA . GLU A 1 80 ? 16.110 -2.919 -3.866 1.00 95.06 80 GLU A CA 1
ATOM 654 C C . GLU A 1 80 ? 15.643 -1.489 -4.167 1.00 95.06 80 GLU A C 1
ATOM 656 O O . GLU A 1 80 ? 14.440 -1.226 -4.212 1.00 95.06 80 GLU A O 1
ATOM 661 N N . LEU A 1 81 ? 16.579 -0.564 -4.391 1.00 92.25 81 LEU A N 1
ATOM 662 C CA . LEU A 1 81 ? 16.265 0.833 -4.661 1.00 92.25 81 LEU A CA 1
ATOM 663 C C . LEU A 1 81 ? 15.569 0.969 -6.021 1.00 92.25 81 LEU A C 1
ATOM 665 O O . LEU A 1 81 ? 14.549 1.651 -6.129 1.00 92.25 81 LEU A O 1
ATOM 669 N N . GLU A 1 82 ? 16.076 0.279 -7.039 1.00 94.50 82 GLU A N 1
ATOM 670 C CA . GLU A 1 82 ? 15.481 0.205 -8.369 1.00 94.50 82 GLU A CA 1
ATOM 671 C C . GLU A 1 82 ? 14.088 -0.438 -8.322 1.00 94.50 82 GLU A C 1
ATOM 673 O O . GLU A 1 82 ? 13.135 0.098 -8.897 1.00 94.50 82 GLU A O 1
ATOM 678 N N . LEU A 1 83 ? 13.934 -1.535 -7.571 1.00 94.88 83 LEU A N 1
ATOM 679 C CA . LEU A 1 83 ? 12.631 -2.163 -7.349 1.00 94.88 83 LEU A CA 1
ATOM 680 C C . LEU A 1 83 ? 11.646 -1.195 -6.674 1.00 94.88 83 LEU A C 1
ATOM 682 O O . LEU A 1 83 ? 10.494 -1.093 -7.103 1.00 94.88 83 LEU A O 1
ATOM 686 N N . ALA A 1 84 ? 12.079 -0.468 -5.642 1.00 93.81 84 ALA A N 1
ATOM 687 C CA . ALA A 1 84 ? 11.239 0.488 -4.927 1.00 93.81 84 ALA A CA 1
ATOM 688 C C . ALA A 1 84 ? 10.764 1.622 -5.847 1.00 93.81 84 ALA A C 1
ATOM 690 O O . ALA A 1 84 ? 9.570 1.934 -5.863 1.00 93.81 84 ALA A O 1
ATOM 691 N N . TYR A 1 85 ? 11.656 2.187 -6.667 1.00 93.62 85 TYR A N 1
ATOM 692 C CA . TYR A 1 85 ? 11.272 3.189 -7.664 1.00 93.62 85 TYR A CA 1
ATOM 693 C C . TYR A 1 85 ? 10.292 2.625 -8.693 1.00 93.62 85 TYR A C 1
ATOM 695 O O . TYR A 1 85 ? 9.270 3.252 -8.970 1.00 93.62 85 TYR A O 1
ATOM 703 N N . ALA A 1 86 ? 10.531 1.415 -9.200 1.00 94.94 86 ALA A N 1
ATOM 704 C CA . ALA A 1 86 ? 9.627 0.779 -10.152 1.00 94.94 86 ALA A CA 1
ATOM 705 C C . ALA A 1 86 ? 8.230 0.520 -9.563 1.00 94.94 86 ALA A C 1
ATOM 707 O O . ALA A 1 86 ? 7.228 0.672 -10.265 1.00 94.94 86 ALA A O 1
ATOM 708 N N . VAL A 1 87 ? 8.147 0.164 -8.277 1.00 94.69 87 VAL A N 1
ATOM 709 C CA . VAL A 1 87 ? 6.882 0.028 -7.540 1.00 94.69 87 VAL A CA 1
ATOM 710 C C . VAL A 1 87 ? 6.173 1.378 -7.426 1.00 94.69 87 VAL A C 1
ATOM 712 O O . VAL A 1 87 ? 4.987 1.460 -7.751 1.00 94.69 87 VAL A O 1
ATOM 715 N N . MET A 1 88 ? 6.878 2.437 -7.015 1.00 93.06 88 MET A N 1
ATOM 716 C CA . MET A 1 88 ? 6.313 3.791 -6.911 1.00 93.06 88 MET A CA 1
ATOM 717 C C . MET A 1 88 ? 5.770 4.275 -8.262 1.00 93.06 88 MET A C 1
ATOM 719 O O . MET A 1 88 ? 4.639 4.761 -8.344 1.00 93.06 88 MET A O 1
ATOM 723 N N . ASP A 1 89 ? 6.539 4.082 -9.332 1.00 94.00 89 ASP A N 1
ATOM 724 C CA . ASP A 1 89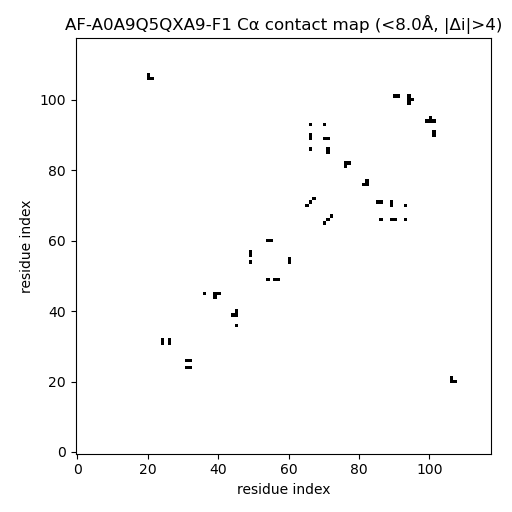 ? 6.138 4.442 -10.689 1.00 94.00 89 ASP A CA 1
ATOM 725 C C . ASP A 1 89 ? 4.935 3.631 -11.168 1.00 94.00 89 ASP A C 1
ATOM 727 O O . ASP A 1 89 ? 4.000 4.205 -11.728 1.00 94.00 89 ASP A O 1
ATOM 731 N N . GLY A 1 90 ? 4.906 2.323 -10.904 1.00 94.25 90 GLY A N 1
ATOM 732 C CA . GLY A 1 90 ? 3.772 1.465 -11.248 1.00 94.25 90 GLY A CA 1
ATOM 733 C C . GLY A 1 90 ? 2.482 1.884 -10.538 1.00 94.25 90 GLY A C 1
ATOM 734 O O . GLY A 1 90 ? 1.423 1.976 -11.163 1.00 94.25 90 GLY A O 1
ATOM 735 N N . VAL A 1 91 ? 2.561 2.214 -9.245 1.00 93.31 91 VAL A N 1
ATOM 736 C CA . VAL A 1 91 ? 1.412 2.722 -8.478 1.00 93.31 91 VAL A CA 1
ATOM 737 C C . VAL A 1 91 ? 0.917 4.046 -9.068 1.00 93.31 91 VAL A C 1
ATOM 739 O O . VAL A 1 91 ? -0.281 4.195 -9.318 1.00 93.31 91 VAL A O 1
ATOM 742 N N .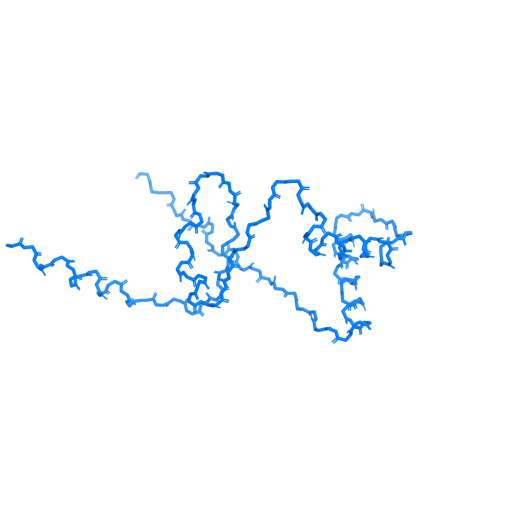 ASN A 1 92 ? 1.826 4.978 -9.370 1.00 92.56 92 ASN A N 1
ATOM 743 C CA . ASN A 1 92 ? 1.488 6.268 -9.975 1.00 92.56 92 ASN A CA 1
ATOM 744 C C . ASN A 1 92 ? 0.882 6.124 -11.381 1.00 92.56 92 ASN A C 1
ATOM 746 O O . ASN A 1 92 ? -0.108 6.787 -11.704 1.00 92.56 92 ASN A O 1
ATOM 750 N N . ALA A 1 93 ? 1.450 5.263 -12.227 1.00 91.69 93 ALA A N 1
ATOM 751 C CA . ALA A 1 93 ? 0.955 4.998 -13.576 1.00 91.69 93 ALA A CA 1
ATOM 752 C C . ALA A 1 93 ? -0.470 4.430 -13.540 1.00 91.69 93 ALA A C 1
ATOM 754 O O . ALA A 1 93 ? -1.359 4.905 -14.255 1.00 91.69 93 ALA A O 1
ATOM 755 N N . ARG A 1 94 ? -0.716 3.473 -12.641 1.00 91.44 94 ARG A N 1
ATOM 756 C CA . ARG A 1 94 ? -2.036 2.874 -12.446 1.00 91.44 94 ARG A CA 1
ATOM 757 C C . ARG A 1 94 ? -3.047 3.861 -11.861 1.00 91.44 94 ARG A C 1
ATOM 759 O O . ARG A 1 94 ? -4.188 3.896 -12.320 1.00 91.44 94 ARG A O 1
ATOM 766 N N . GLY A 1 95 ? -2.631 4.698 -10.909 1.00 90.62 95 GLY A N 1
ATOM 767 C CA . GLY A 1 95 ? -3.447 5.789 -10.369 1.00 90.62 95 GLY A CA 1
ATOM 768 C C . GLY A 1 95 ? -3.923 6.742 -11.466 1.00 90.62 95 GLY A C 1
ATOM 769 O O . GLY A 1 95 ? -5.126 6.953 -11.625 1.00 90.62 95 GLY A O 1
ATOM 770 N N . LYS A 1 96 ? -2.999 7.211 -12.316 1.00 90.56 96 LYS A N 1
ATOM 771 C CA . LYS A 1 96 ? -3.315 8.061 -13.478 1.00 90.56 96 LYS A CA 1
ATOM 772 C C . LYS A 1 96 ? -4.279 7.381 -14.452 1.00 90.56 96 LYS A C 1
ATOM 774 O O . LYS A 1 96 ? -5.247 8.008 -14.879 1.00 90.56 96 LYS A O 1
ATOM 779 N N . ARG A 1 97 ? -4.057 6.099 -14.771 1.00 89.69 97 ARG A N 1
ATOM 780 C CA . ARG A 1 97 ? -4.931 5.314 -15.666 1.00 89.69 97 ARG A CA 1
ATOM 781 C C . ARG A 1 97 ? -6.364 5.215 -15.135 1.00 89.69 97 ARG A C 1
ATOM 783 O O . ARG A 1 97 ? -7.307 5.326 -15.915 1.00 89.69 97 ARG A O 1
ATOM 790 N N . ASN A 1 98 ? -6.519 5.077 -13.820 1.00 87.88 98 ASN A N 1
ATOM 791 C CA . ASN A 1 98 ? -7.816 4.951 -13.155 1.00 87.88 98 ASN A 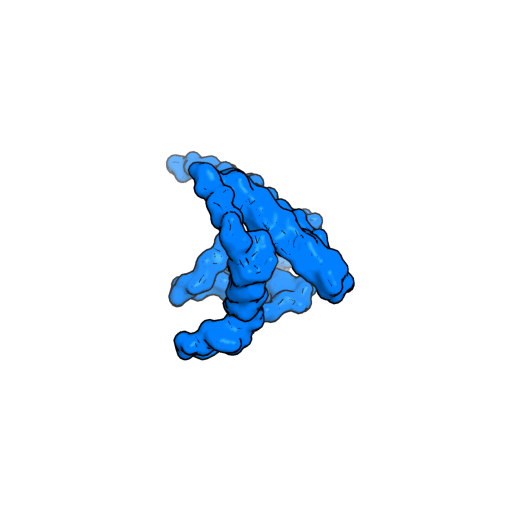CA 1
ATOM 792 C C . ASN A 1 98 ? -8.412 6.297 -12.698 1.00 87.88 98 ASN A C 1
ATOM 794 O O . ASN A 1 98 ? -9.490 6.308 -12.113 1.00 87.88 98 ASN A O 1
ATOM 798 N N . LYS A 1 99 ? -7.753 7.433 -12.979 1.00 90.62 99 LYS A N 1
ATOM 799 C CA . LYS A 1 99 ? -8.143 8.780 -12.511 1.00 90.62 99 LYS A CA 1
ATOM 800 C C . LYS A 1 99 ? -8.212 8.900 -10.981 1.00 90.62 99 LYS A C 1
ATOM 802 O O . LYS A 1 99 ? -9.046 9.628 -10.447 1.00 90.62 99 LYS A O 1
ATOM 807 N N . HIS A 1 100 ? -7.342 8.184 -10.277 1.00 87.31 100 HIS A N 1
ATOM 808 C CA . HIS A 1 100 ? -7.197 8.263 -8.826 1.00 87.31 100 HIS A CA 1
ATOM 809 C C . HIS A 1 100 ? -5.994 9.146 -8.466 1.00 87.31 100 HIS A C 1
ATOM 811 O O . HIS A 1 100 ? -4.977 9.121 -9.162 1.00 87.31 100 HIS A O 1
ATOM 817 N N . SER A 1 101 ? -6.100 9.904 -7.370 1.00 83.31 101 SER A N 1
ATOM 818 C CA . SER A 1 101 ? -4.947 10.602 -6.790 1.00 83.31 101 SER A CA 1
ATOM 819 C C . SER A 1 101 ? -4.060 9.594 -6.064 1.00 83.31 101 SER A C 1
ATOM 821 O O . SER A 1 101 ? -4.562 8.782 -5.286 1.00 83.31 101 SER A O 1
ATOM 823 N N . THR A 1 102 ? -2.755 9.631 -6.323 1.00 85.50 102 THR A N 1
ATOM 824 C CA . THR A 1 102 ? -1.758 8.845 -5.595 1.00 85.50 102 THR A CA 1
ATOM 825 C C . THR A 1 102 ? -0.900 9.789 -4.769 1.00 85.50 102 THR A C 1
ATOM 827 O O . THR A 1 102 ? -0.233 10.672 -5.304 1.00 85.50 102 THR A O 1
ATOM 830 N N . GLU A 1 103 ? -0.916 9.601 -3.453 1.00 82.50 103 GLU A N 1
ATOM 831 C CA . GLU A 1 103 ? -0.110 10.382 -2.520 1.00 82.50 103 GLU A C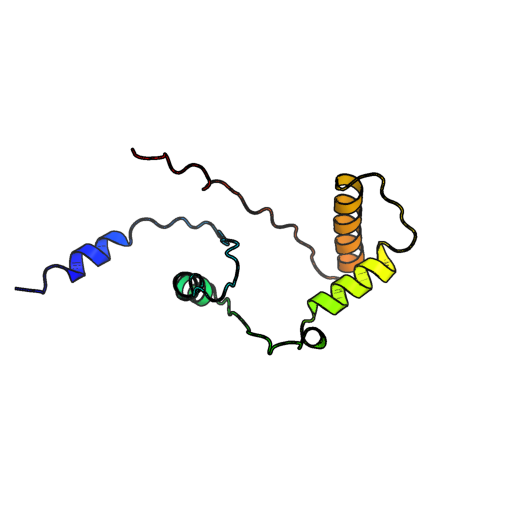A 1
ATOM 832 C C . GLU A 1 103 ? 0.878 9.463 -1.813 1.00 82.50 103 GLU A C 1
ATOM 834 O O . GLU A 1 103 ? 0.507 8.427 -1.259 1.00 82.50 103 GLU A O 1
ATOM 839 N N . HIS A 1 104 ? 2.154 9.841 -1.841 1.00 77.94 104 HIS A N 1
ATOM 840 C CA . HIS A 1 104 ? 3.185 9.145 -1.089 1.00 77.94 104 HIS A CA 1
ATOM 841 C C . HIS A 1 104 ? 3.309 9.782 0.294 1.00 77.94 104 HIS A C 1
ATOM 843 O O . HIS A 1 104 ? 3.805 10.901 0.435 1.00 77.94 104 HIS A O 1
ATOM 849 N N . MET A 1 105 ? 2.852 9.065 1.316 1.00 75.38 105 MET A N 1
ATOM 850 C CA . MET A 1 105 ? 2.932 9.529 2.696 1.00 75.38 105 MET A CA 1
ATOM 851 C C . MET A 1 105 ? 4.254 9.088 3.319 1.00 75.38 105 MET A C 1
ATOM 853 O O . MET A 1 105 ? 4.504 7.898 3.507 1.00 75.38 105 MET A O 1
ATOM 857 N N . LYS A 1 106 ? 5.110 10.059 3.653 1.00 67.81 106 LYS A N 1
ATOM 858 C CA . LYS A 1 106 ? 6.329 9.814 4.426 1.00 67.81 106 LYS A CA 1
ATOM 859 C C . LYS A 1 106 ? 6.003 9.905 5.914 1.00 67.81 106 LYS A C 1
ATOM 861 O O . LYS A 1 106 ? 5.659 10.978 6.403 1.00 67.81 106 LYS A O 1
ATOM 866 N N . PHE A 1 107 ? 6.153 8.801 6.634 1.00 63.72 107 PHE A N 1
ATOM 867 C CA . PHE A 1 107 ? 6.045 8.796 8.091 1.00 63.72 107 PHE A CA 1
ATOM 868 C C . PHE A 1 107 ? 7.353 9.331 8.701 1.00 63.72 107 PHE A C 1
ATOM 870 O O . PHE A 1 107 ? 8.440 8.847 8.379 1.00 63.72 107 PHE A O 1
ATOM 877 N N . ASN A 1 108 ? 7.273 10.369 9.538 1.00 51.75 108 ASN A N 1
ATOM 878 C CA . ASN A 1 108 ? 8.438 10.917 10.239 1.00 51.75 108 ASN A CA 1
ATOM 879 C C . ASN A 1 108 ? 8.753 10.055 11.470 1.00 51.75 108 ASN A C 1
ATOM 881 O O . ASN A 1 108 ? 7.962 9.995 12.400 1.00 51.75 108 ASN A O 1
ATOM 885 N N . ASN A 1 109 ? 9.927 9.420 11.492 1.00 50.25 109 ASN A N 1
ATOM 886 C CA . ASN A 1 109 ? 10.365 8.521 12.569 1.00 50.25 109 ASN A CA 1
ATOM 887 C C . ASN A 1 109 ? 11.117 9.256 13.703 1.00 50.25 109 ASN A C 1
ATOM 889 O O . ASN A 1 109 ? 12.182 8.825 14.142 1.00 50.25 109 ASN A O 1
ATOM 893 N N . SER A 1 110 ? 10.614 10.398 14.177 1.00 49.38 110 SER A N 1
ATOM 894 C CA . SER A 1 110 ? 11.331 11.230 15.163 1.00 49.38 110 SER A CA 1
ATOM 895 C C . SER A 1 110 ? 11.266 10.746 16.624 1.00 49.38 110 SER A C 1
ATOM 897 O O . SER A 1 110 ? 11.810 11.419 17.492 1.00 49.38 110 SER A O 1
ATOM 899 N N . CYS A 1 111 ? 10.679 9.582 16.928 1.00 41.47 111 CYS A N 1
ATOM 900 C CA . CYS A 1 111 ? 10.527 9.105 18.314 1.00 41.47 111 CYS A CA 1
ATOM 901 C C . CYS A 1 111 ? 11.490 7.989 18.767 1.00 41.47 111 CYS A C 1
ATOM 903 O O . CYS A 1 111 ? 11.350 7.501 19.886 1.00 41.47 111 CYS A O 1
ATOM 905 N N . LEU A 1 112 ? 12.507 7.603 17.984 1.00 39.81 112 LEU A N 1
ATOM 906 C CA . LEU A 1 112 ? 13.464 6.558 18.407 1.00 39.81 112 LEU A CA 1
ATOM 907 C C . LEU A 1 112 ? 14.617 7.035 19.313 1.00 39.81 112 LEU A C 1
ATOM 909 O O . LEU A 1 112 ? 15.520 6.255 19.602 1.00 39.81 112 LEU A O 1
ATOM 913 N N . SER A 1 113 ? 14.597 8.267 19.824 1.00 41.28 113 SER A N 1
ATOM 914 C CA . SER A 1 113 ? 15.550 8.712 20.851 1.00 41.28 113 SER A CA 1
ATOM 915 C C . SER A 1 113 ? 14.844 9.000 22.173 1.00 41.28 113 SER A C 1
ATOM 917 O O . SER A 1 113 ? 14.702 10.155 22.571 1.00 41.28 113 SER A O 1
ATOM 919 N N . GLN A 1 114 ? 14.402 7.954 22.874 1.00 44.25 114 GLN A N 1
ATOM 920 C CA . GLN A 1 114 ? 14.228 8.075 24.321 1.00 44.25 114 GLN A CA 1
ATOM 921 C C . GLN A 1 114 ? 15.597 7.847 24.984 1.00 44.25 114 GLN A C 1
ATOM 923 O O . GLN A 1 114 ? 16.248 6.845 24.678 1.00 44.25 114 GLN A O 1
ATOM 928 N N . PRO A 1 115 ? 16.079 8.758 25.848 1.00 43.03 115 PRO A N 1
ATOM 929 C CA . PRO A 1 115 ? 17.310 8.532 26.587 1.00 43.03 115 PRO A CA 1
ATOM 930 C C . PRO A 1 115 ? 17.119 7.345 27.536 1.00 43.03 115 PRO A C 1
ATOM 932 O O . PRO A 1 115 ? 16.139 7.274 28.276 1.00 43.03 115 PRO A O 1
ATOM 935 N N . PHE A 1 116 ? 18.068 6.412 27.500 1.00 38.81 116 PHE A N 1
ATOM 936 C CA . PHE A 1 116 ? 18.220 5.374 28.511 1.00 38.81 116 PHE A CA 1
ATOM 937 C C . PHE A 1 116 ? 18.475 6.072 29.851 1.00 38.81 116 PHE A C 1
ATOM 939 O O . PHE A 1 116 ? 19.519 6.700 30.030 1.00 38.81 116 PHE A O 1
ATOM 946 N N . VAL A 1 117 ? 17.505 6.032 30.763 1.00 36.50 117 VAL A N 1
ATOM 947 C CA . VAL A 1 117 ? 17.716 6.482 32.140 1.00 36.50 117 VAL A CA 1
ATOM 948 C C . VAL A 1 117 ? 18.157 5.256 32.935 1.00 36.50 117 VAL A C 1
ATOM 950 O O . VAL A 1 117 ? 17.375 4.320 33.099 1.00 36.50 117 VAL A O 1
ATOM 953 N N . THR A 1 118 ? 19.433 5.254 33.330 1.00 45.38 118 THR A N 1
ATOM 954 C CA . THR A 1 118 ? 20.056 4.294 34.257 1.00 45.38 118 THR A CA 1
ATOM 955 C C . THR A 1 118 ? 19.534 4.481 35.675 1.00 45.38 118 THR A C 1
ATOM 957 O O . THR A 1 118 ? 19.346 5.654 36.072 1.00 45.38 118 THR A O 1
#

Radius of gyration: 21.29 Å; Cα contacts (8 Å, |Δi|>4): 37; chains: 1; bounding box: 33×38×68 Å